Protein AF-A0A9J5W4I5-F1 (afdb_monomer_lite)

pLDDT: mean 92.78, std 10.87, range [41.66, 98.69]

Foldseek 3Di:
DDDDPDDDDDPDDDDLDDPPPAPAPDWDQKEKDDLDVQKMKMWIWGHPDVLFQGIFIWMWMGDPNHIDHIDGQDHDGRKHKANWYWDQDPLSKIKIWIWIGRDPVPIWIWIWIDPPSSPHIDPIDTDPPPDNDDRHYDD

Secondary structure (DSSP, 8-state):
------PPPPS----SS-TT-SSSSEEEEEEEEEEETTEEEEEEEEESSTT-TT-EEEEEEEETTEEPPPEEEE--TT--EEEEEEEE-TTS-EEEEEEESSSGGG-EEEEEEESSSSSS-PPPEEPPTT-----S---

Organism: Solanum commersonii (NCBI:txid4109)

InterPro domains:
  IPR011040 Sialidase [PF13088] (39-138)
  IPR036278 Sialidase superfamily [SSF50939] (15-137)

Sequence (139 aa):
MKSSNQTWDPLVKEFTFAANSAPFSNCHASTIVEVNKDHFLVAYFGGTVEGAPDVKIWVQTFKDGHWTAPVIADEQFNVPMWNPVLFKLPSSEILLFYKIGQEVQKWSGCLKRSYDGGVTWTKREQLPPGILGPIKNKA

Radius of gyration: 16.41 Å; chains: 1; bounding box: 36×35×59 Å

Structure (mmCIF, N/CA/C/O backbone):
data_AF-A0A9J5W4I5-F1
#
_entry.id   AF-A0A9J5W4I5-F1
#
loop_
_atom_site.group_PDB
_atom_site.id
_atom_site.type_symbol
_atom_site.label_atom_id
_atom_site.label_alt_id
_atom_site.label_comp_id
_atom_site.label_asym_id
_atom_site.label_entity_id
_atom_site.label_seq_id
_atom_site.pdbx_PDB_ins_code
_atom_site.Cartn_x
_atom_site.Cartn_y
_atom_site.Cartn_z
_atom_site.occupancy
_atom_site.B_iso_or_equiv
_atom_site.auth_seq_id
_atom_site.auth_comp_id
_atom_site.auth_asym_id
_atom_site.auth_atom_id
_atom_site.pdbx_PDB_model_num
ATOM 1 N N . MET A 1 1 ? 15.182 -12.366 44.248 1.00 49.91 1 MET A N 1
ATOM 2 C CA . MET A 1 1 ? 14.075 -13.085 43.581 1.00 49.91 1 MET A CA 1
ATOM 3 C C . MET A 1 1 ? 13.396 -12.157 42.582 1.00 49.91 1 MET A C 1
ATOM 5 O O . MET A 1 1 ? 12.718 -11.238 43.012 1.00 49.91 1 MET A O 1
ATOM 9 N N . LYS A 1 2 ? 13.595 -12.372 41.278 1.00 47.16 2 LYS A N 1
ATOM 10 C CA . LYS A 1 2 ? 12.649 -12.011 40.207 1.00 47.16 2 LYS A CA 1
ATOM 11 C C . LYS A 1 2 ? 12.810 -13.063 39.114 1.00 47.16 2 LYS A C 1
ATOM 13 O O . LYS A 1 2 ? 13.539 -12.885 38.149 1.00 47.16 2 LYS A O 1
ATOM 18 N N . SER A 1 3 ? 12.209 -14.216 39.371 1.00 58.78 3 SER A N 1
ATOM 19 C CA . SER A 1 3 ? 11.923 -15.217 38.358 1.00 58.78 3 SER A CA 1
ATOM 20 C C . SER A 1 3 ? 10.584 -14.860 37.721 1.00 58.78 3 SER A C 1
ATOM 22 O O . SER A 1 3 ? 9.549 -14.973 38.371 1.00 58.78 3 SER A O 1
ATOM 24 N N . SER A 1 4 ? 10.602 -14.463 36.458 1.00 60.47 4 SER A N 1
ATOM 25 C CA . SER A 1 4 ? 9.494 -14.748 35.549 1.00 60.47 4 SER A CA 1
ATOM 26 C C . SER A 1 4 ? 10.012 -14.652 34.122 1.00 60.47 4 SER A C 1
ATOM 28 O O . SER A 1 4 ? 10.119 -13.562 33.562 1.00 60.47 4 SER A O 1
ATOM 30 N N . ASN A 1 5 ? 10.332 -15.805 33.536 1.00 64.31 5 ASN A N 1
ATOM 31 C CA . ASN A 1 5 ? 10.318 -15.954 32.087 1.00 64.31 5 ASN A CA 1
ATOM 32 C C . ASN A 1 5 ? 8.854 -15.809 31.659 1.00 64.31 5 ASN A C 1
ATOM 34 O O . ASN A 1 5 ? 8.122 -16.793 31.631 1.00 64.31 5 ASN A O 1
ATOM 38 N N . GLN A 1 6 ? 8.393 -14.577 31.446 1.00 72.00 6 GLN A N 1
ATOM 39 C CA . GLN A 1 6 ? 7.037 -14.341 30.974 1.00 72.00 6 GLN A CA 1
ATOM 40 C C . GLN A 1 6 ? 7.011 -14.630 29.474 1.00 72.00 6 GLN A C 1
ATOM 42 O O . GLN A 1 6 ? 7.556 -13.873 28.672 1.00 72.00 6 GLN A O 1
ATOM 47 N N . THR A 1 7 ? 6.436 -15.771 29.114 1.00 80.69 7 THR A N 1
ATOM 48 C CA . THR A 1 7 ? 6.152 -16.136 27.728 1.00 80.69 7 THR A CA 1
ATOM 49 C C . THR A 1 7 ? 4.876 -15.428 27.292 1.00 80.69 7 THR A C 1
ATOM 51 O O . THR A 1 7 ? 3.853 -15.510 27.968 1.00 80.69 7 THR A O 1
ATOM 54 N N . TRP A 1 8 ? 4.954 -14.687 26.190 1.00 86.00 8 TRP A N 1
ATOM 55 C CA . TRP A 1 8 ? 3.797 -14.064 25.557 1.00 86.00 8 TRP A CA 1
ATOM 56 C C . TRP A 1 8 ? 3.255 -15.010 24.494 1.00 86.00 8 TRP A C 1
ATOM 58 O O . TRP A 1 8 ? 3.959 -15.305 23.528 1.00 86.00 8 TRP A O 1
ATOM 68 N N . ASP A 1 9 ? 2.012 -15.447 24.665 1.00 90.31 9 ASP A N 1
ATOM 69 C CA . ASP A 1 9 ? 1.298 -16.215 23.652 1.00 90.31 9 ASP A CA 1
ATOM 70 C C . ASP A 1 9 ? 0.420 -15.279 22.804 1.00 90.31 9 ASP A C 1
ATOM 72 O O . ASP A 1 9 ? -0.198 -14.355 23.347 1.00 90.31 9 ASP A O 1
ATOM 76 N N . PRO A 1 10 ? 0.347 -15.475 21.474 1.00 89.19 10 PRO A N 1
ATOM 77 C CA . PRO A 1 10 ? -0.577 -14.723 20.635 1.00 89.19 10 PRO A CA 1
ATOM 78 C C . PRO A 1 10 ? -2.026 -14.934 21.091 1.00 89.19 10 PRO A C 1
ATOM 80 O O . PRO A 1 10 ? -2.492 -16.069 21.155 1.00 89.19 10 PRO A O 1
ATOM 83 N N . LEU A 1 11 ? -2.755 -13.842 21.352 1.00 90.69 11 LEU A N 1
ATOM 84 C CA . LEU A 1 11 ? -4.187 -13.906 21.671 1.00 90.69 11 LEU A CA 1
ATOM 85 C C . LEU A 1 11 ? -5.011 -14.391 20.469 1.00 90.69 11 LEU A C 1
ATOM 87 O O . LEU A 1 11 ? -5.944 -15.172 20.625 1.00 90.69 11 LEU A O 1
ATOM 91 N N . VAL A 1 12 ? -4.656 -13.926 19.269 1.00 90.94 12 VAL A N 1
ATOM 92 C CA . VAL A 1 12 ? -5.299 -14.287 18.001 1.00 90.94 12 VAL A CA 1
ATOM 93 C C . VAL A 1 12 ? -4.218 -14.501 16.947 1.00 90.94 12 VAL A C 1
ATOM 95 O O . VAL A 1 12 ? -3.254 -13.738 16.862 1.00 90.94 12 VAL A O 1
ATOM 98 N N . LYS A 1 13 ? -4.387 -15.545 16.133 1.00 92.31 13 LYS A N 1
ATOM 99 C CA . LYS A 1 13 ? -3.597 -15.793 14.928 1.00 92.31 13 LYS A CA 1
ATOM 100 C C . LYS A 1 13 ? -4.526 -16.296 13.834 1.00 92.31 13 LYS A C 1
ATOM 102 O O . LYS A 1 13 ? -5.138 -17.349 13.978 1.00 92.31 13 LYS A O 1
ATOM 107 N N . GLU A 1 14 ? -4.583 -15.565 12.736 1.00 93.44 14 GLU A N 1
ATOM 108 C CA . GLU A 1 14 ? -5.423 -15.887 11.589 1.00 93.44 14 GLU A CA 1
ATOM 109 C C . GLU A 1 14 ? -4.740 -15.464 10.286 1.00 93.44 14 GLU A C 1
ATOM 111 O O . GLU A 1 14 ? -3.755 -14.721 10.293 1.00 93.44 14 GLU A O 1
ATOM 116 N N . PHE A 1 15 ? -5.260 -15.956 9.165 1.00 94.38 15 PHE A N 1
ATOM 117 C CA . PHE A 1 15 ? -4.899 -15.453 7.847 1.00 94.38 15 PHE A CA 1
ATOM 118 C C . PHE A 1 15 ? -5.845 -14.318 7.459 1.00 94.38 15 PHE A C 1
ATOM 120 O O . PHE A 1 15 ? -7.044 -14.402 7.709 1.00 94.38 15 PHE A O 1
ATOM 127 N N . THR A 1 16 ? -5.325 -13.292 6.786 1.00 95.06 16 THR A N 1
ATOM 128 C CA . THR A 1 16 ? -6.144 -12.167 6.306 1.00 95.06 16 THR A CA 1
ATOM 129 C C . THR A 1 16 ? -6.951 -12.512 5.048 1.00 95.06 16 THR A C 1
ATOM 131 O O . THR A 1 16 ? -7.820 -11.750 4.636 1.00 95.06 16 THR A O 1
ATOM 134 N N . PHE A 1 17 ? -6.673 -13.647 4.407 1.00 94.06 17 PHE A N 1
ATOM 135 C CA . PHE A 1 17 ? -7.412 -14.194 3.269 1.00 94.06 17 PHE A CA 1
ATOM 136 C C . PHE A 1 17 ? -7.250 -15.718 3.220 1.00 94.06 17 PHE A C 1
ATOM 138 O O . PHE A 1 17 ? -6.320 -16.278 3.804 1.00 94.06 17 PHE A O 1
ATOM 145 N N . ALA A 1 18 ? -8.152 -16.406 2.521 1.00 91.94 18 ALA A N 1
ATOM 146 C CA . ALA A 1 18 ? -8.085 -17.854 2.377 1.00 91.94 18 ALA A CA 1
ATOM 147 C C . ALA A 1 18 ? -6.888 -18.284 1.509 1.00 91.94 18 ALA A C 1
ATOM 149 O O . ALA A 1 18 ? -6.431 -17.564 0.617 1.00 91.94 18 ALA A O 1
ATOM 150 N N . ALA A 1 19 ? -6.389 -19.498 1.745 1.00 87.81 19 ALA A N 1
ATOM 151 C CA . ALA A 1 19 ? -5.340 -20.069 0.909 1.00 87.81 19 ALA A CA 1
ATOM 152 C C . ALA A 1 19 ? -5.789 -20.097 -0.564 1.00 87.81 19 ALA A C 1
ATOM 154 O O . ALA A 1 19 ? -6.898 -20.530 -0.871 1.00 87.81 19 ALA A O 1
ATOM 155 N N . ASN A 1 20 ? -4.914 -19.644 -1.465 1.00 88.38 20 ASN A N 1
ATOM 156 C CA . ASN A 1 20 ? -5.156 -19.567 -2.911 1.00 88.38 20 ASN A CA 1
ATOM 157 C C . ASN A 1 20 ? -6.306 -18.636 -3.349 1.00 88.38 20 ASN A C 1
ATOM 159 O O . ASN A 1 20 ? -6.745 -18.729 -4.492 1.00 88.38 20 ASN A O 1
ATOM 163 N N . SER A 1 21 ? -6.794 -17.733 -2.486 1.00 93.38 21 SER A N 1
ATOM 164 C CA . SER A 1 21 ? -7.811 -16.739 -2.870 1.00 93.38 21 SER A CA 1
ATOM 165 C C . SER A 1 21 ? -7.235 -15.361 -3.207 1.00 93.38 21 SER A C 1
ATOM 167 O O . SER A 1 21 ? -7.980 -14.465 -3.601 1.00 93.38 21 SER A O 1
ATOM 169 N N . ALA A 1 22 ? -5.935 -15.151 -2.991 1.00 93.88 22 ALA A N 1
ATOM 170 C CA . ALA A 1 22 ? -5.287 -13.873 -3.248 1.00 93.88 22 ALA A CA 1
ATOM 171 C C . ALA A 1 22 ? -5.071 -13.642 -4.757 1.00 93.88 22 ALA A C 1
ATOM 173 O O . ALA A 1 22 ? -4.780 -14.586 -5.489 1.00 93.88 22 ALA A O 1
ATOM 174 N N . PRO A 1 23 ? -5.135 -12.385 -5.232 1.00 94.75 23 PRO A N 1
ATOM 175 C CA . PRO A 1 23 ? -4.906 -12.039 -6.638 1.00 94.75 23 PRO A CA 1
ATOM 176 C C . PRO A 1 23 ? -3.418 -12.051 -7.048 1.00 94.75 23 PRO A C 1
ATOM 178 O O . PRO A 1 23 ? -3.071 -11.594 -8.133 1.00 94.75 23 PRO A O 1
ATOM 181 N N . PHE A 1 24 ? -2.529 -12.533 -6.179 1.00 95.81 24 PHE A N 1
ATOM 182 C CA . PHE A 1 24 ? -1.081 -12.588 -6.365 1.00 95.81 24 PHE A CA 1
ATOM 183 C C . PHE A 1 24 ? -0.544 -13.936 -5.875 1.00 95.81 24 PHE A C 1
ATOM 185 O O . PHE A 1 24 ? -1.130 -14.567 -4.998 1.00 95.81 24 PHE A O 1
ATOM 192 N N . SER A 1 25 ? 0.599 -14.360 -6.420 1.00 96.19 25 SER A N 1
ATOM 193 C CA . SER A 1 25 ? 1.271 -15.598 -5.992 1.00 96.19 25 SER A CA 1
ATOM 194 C C . SER A 1 25 ? 2.212 -15.371 -4.809 1.00 96.19 25 SER A C 1
ATOM 196 O O . SER A 1 25 ? 2.484 -16.297 -4.052 1.00 96.19 25 SER A O 1
ATOM 198 N N . ASN A 1 26 ? 2.700 -14.138 -4.639 1.00 95.81 26 ASN A N 1
ATOM 199 C CA . ASN A 1 26 ? 3.625 -13.758 -3.578 1.00 95.81 26 ASN A CA 1
ATOM 200 C C . ASN A 1 26 ? 3.230 -12.406 -2.973 1.00 95.81 26 ASN A C 1
ATOM 202 O O . ASN A 1 26 ? 2.826 -11.493 -3.695 1.00 95.81 26 ASN A O 1
ATOM 206 N N . CYS A 1 27 ? 3.405 -12.265 -1.658 1.00 96.12 27 CYS A N 1
ATOM 207 C CA . CYS A 1 27 ? 3.314 -10.992 -0.945 1.00 96.12 27 CYS A CA 1
ATOM 208 C C . CYS A 1 27 ? 4.379 -10.893 0.148 1.00 96.12 27 CYS A C 1
ATOM 210 O O . CYS A 1 27 ? 4.747 -11.903 0.749 1.00 96.12 27 CYS A O 1
ATOM 212 N N . HIS A 1 28 ? 4.861 -9.682 0.427 1.00 95.69 28 HIS A N 1
ATOM 213 C CA . HIS A 1 28 ? 5.939 -9.459 1.390 1.00 95.69 28 HIS A CA 1
ATOM 214 C C . HIS A 1 28 ? 5.898 -8.024 1.964 1.00 95.69 28 HIS A C 1
ATOM 216 O O . HIS A 1 28 ? 5.105 -7.182 1.536 1.00 95.69 28 HIS A O 1
ATOM 222 N N . ALA A 1 29 ? 6.729 -7.774 2.983 1.00 95.19 29 ALA A N 1
ATOM 223 C CA . ALA A 1 29 ? 6.864 -6.513 3.716 1.00 95.19 29 ALA A CA 1
ATOM 224 C C . ALA A 1 29 ? 5.533 -5.925 4.225 1.00 95.19 29 ALA A C 1
ATOM 226 O O . ALA A 1 29 ? 5.162 -4.802 3.881 1.00 95.19 29 ALA A O 1
ATOM 227 N N . SER A 1 30 ? 4.815 -6.687 5.055 1.00 95.88 30 SER A N 1
ATOM 228 C CA . SER A 1 30 ? 3.542 -6.248 5.625 1.00 95.88 30 SER A CA 1
ATOM 229 C C . SER A 1 30 ? 3.688 -5.188 6.725 1.00 95.88 30 SER A C 1
ATOM 231 O O . SER A 1 30 ? 4.606 -5.221 7.551 1.00 95.88 30 SER A O 1
ATOM 233 N N . THR A 1 31 ? 2.710 -4.296 6.803 1.00 97.12 31 THR A N 1
ATOM 234 C CA . THR A 1 31 ? 2.552 -3.261 7.831 1.00 97.12 31 THR A CA 1
ATOM 235 C C . THR A 1 31 ? 1.099 -3.235 8.304 1.00 97.12 31 THR A C 1
ATOM 237 O O . THR A 1 31 ? 0.204 -3.600 7.544 1.00 97.12 31 THR A O 1
ATOM 240 N N . ILE A 1 32 ? 0.858 -2.835 9.552 1.00 97.06 32 ILE A N 1
ATOM 241 C CA . ILE A 1 32 ? -0.479 -2.782 10.154 1.00 97.06 32 ILE A CA 1
ATOM 242 C C . ILE A 1 32 ? -0.629 -1.522 11.004 1.00 97.06 32 ILE A C 1
ATOM 244 O O . ILE A 1 32 ? 0.316 -1.102 11.675 1.00 97.06 32 ILE A O 1
ATOM 248 N N . VAL A 1 33 ? -1.821 -0.931 10.994 1.00 97.12 33 VAL A N 1
ATOM 249 C CA . VAL A 1 33 ? -2.229 0.114 11.941 1.00 97.12 33 VAL A CA 1
ATOM 250 C C . VAL A 1 33 ? -3.628 -0.169 12.467 1.00 97.12 33 VAL A C 1
ATOM 252 O O . VAL A 1 33 ? -4.493 -0.653 11.738 1.00 97.12 33 VAL A O 1
ATOM 255 N N . GLU A 1 34 ? -3.865 0.182 13.726 1.00 97.00 34 GLU A N 1
ATOM 256 C CA . GLU A 1 34 ? -5.216 0.286 14.267 1.00 97.00 34 GLU A CA 1
ATOM 257 C C . GLU A 1 34 ? -5.831 1.619 13.809 1.00 97.00 34 GLU A C 1
ATOM 259 O O . GLU A 1 34 ? -5.397 2.708 14.204 1.00 97.00 34 GLU A O 1
ATOM 264 N N . VAL A 1 35 ? -6.826 1.535 12.926 1.00 96.44 35 VAL A N 1
ATOM 265 C CA . VAL A 1 35 ? -7.576 2.686 12.410 1.00 96.44 35 VAL A CA 1
ATOM 266 C C . VAL A 1 35 ? -8.465 3.248 13.505 1.00 96.44 35 VAL A C 1
ATOM 268 O O . V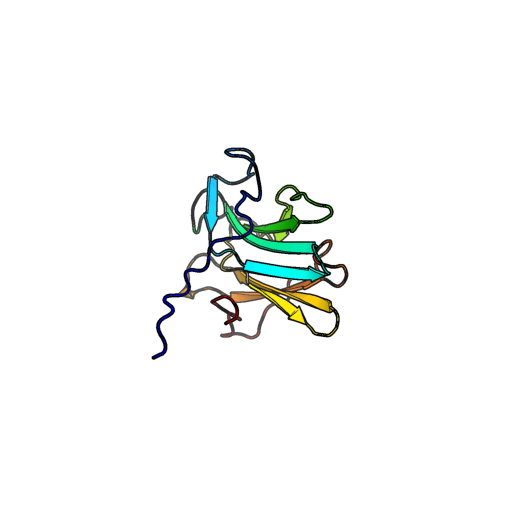AL A 1 35 ? -8.468 4.456 13.705 1.00 96.44 35 VAL A O 1
ATOM 271 N N . ASN A 1 36 ? -9.172 2.385 14.231 1.00 94.38 36 ASN A N 1
ATOM 272 C CA . ASN A 1 36 ? -9.981 2.657 15.421 1.00 94.38 36 ASN A CA 1
ATOM 273 C C . ASN A 1 36 ? -10.083 1.357 16.231 1.00 94.38 36 ASN A C 1
ATOM 275 O O . ASN A 1 36 ? -9.635 0.320 15.752 1.00 94.38 36 ASN A O 1
ATOM 279 N N . LYS A 1 37 ? -10.702 1.407 17.417 1.00 94.44 37 LYS A N 1
ATOM 280 C CA . LYS A 1 37 ? -10.923 0.215 18.244 1.00 94.44 37 LYS A CA 1
ATOM 281 C C . LYS A 1 37 ? -11.485 -0.941 17.404 1.00 94.44 37 LYS A C 1
ATOM 283 O O . LYS A 1 37 ? -12.526 -0.773 16.769 1.00 94.44 37 LYS A O 1
ATOM 288 N N . ASP A 1 38 ? -10.785 -2.074 17.420 1.00 93.75 38 ASP A N 1
ATOM 289 C CA . ASP A 1 38 ? -11.138 -3.314 16.708 1.00 93.75 38 ASP A CA 1
ATOM 290 C C . ASP A 1 38 ? -11.278 -3.153 15.174 1.00 93.75 38 ASP A C 1
ATOM 292 O O . ASP A 1 38 ? -11.924 -3.956 14.500 1.00 93.75 38 ASP A O 1
ATOM 296 N N . HIS A 1 39 ? -10.658 -2.113 14.608 1.00 96.06 39 HIS A N 1
ATOM 297 C CA . HIS A 1 39 ? -10.616 -1.827 13.178 1.00 96.06 39 HIS A CA 1
ATOM 298 C C . HIS A 1 39 ? -9.163 -1.637 12.739 1.00 96.06 39 HIS A C 1
ATOM 300 O O . HIS A 1 39 ? -8.526 -0.636 13.072 1.00 96.06 39 HIS A O 1
ATOM 306 N N . PHE A 1 40 ? -8.645 -2.575 11.948 1.00 97.75 40 PHE A N 1
ATOM 307 C CA . PHE A 1 40 ? -7.257 -2.571 11.490 1.00 97.75 40 PHE A CA 1
ATOM 308 C C . PHE A 1 40 ? -7.155 -2.390 9.982 1.00 97.75 40 PHE A C 1
ATOM 310 O O . PHE A 1 40 ? -8.010 -2.835 9.223 1.00 97.75 40 PHE A O 1
ATOM 317 N N . LEU A 1 41 ? -6.065 -1.768 9.551 1.00 98.50 41 LEU A N 1
ATOM 318 C CA . LEU A 1 41 ? -5.675 -1.666 8.154 1.00 98.50 41 LEU A CA 1
ATOM 319 C C . LEU A 1 41 ? -4.295 -2.291 8.004 1.00 98.50 41 LEU A C 1
ATOM 321 O O . LEU A 1 41 ? -3.367 -1.918 8.725 1.00 98.50 41 LEU A O 1
ATOM 325 N N . VAL A 1 42 ? -4.161 -3.212 7.057 1.00 98.06 42 VAL A N 1
ATOM 326 C CA . VAL A 1 42 ? -2.875 -3.792 6.666 1.00 98.06 42 VAL A CA 1
ATOM 327 C C . VAL A 1 42 ? -2.500 -3.342 5.267 1.00 98.06 42 VAL A C 1
ATOM 329 O O . VAL A 1 42 ? -3.372 -3.121 4.429 1.00 98.06 42 VAL A O 1
ATOM 332 N N . ALA A 1 43 ? -1.201 -3.236 5.010 1.00 98.25 43 ALA A N 1
ATOM 333 C CA . ALA A 1 43 ? -0.662 -3.081 3.668 1.00 98.25 43 ALA A CA 1
ATOM 334 C C . ALA A 1 43 ? 0.515 -4.029 3.454 1.00 98.25 43 ALA A C 1
ATOM 336 O O . ALA A 1 43 ? 1.224 -4.368 4.399 1.00 98.25 43 ALA A O 1
ATOM 337 N N . TYR A 1 44 ? 0.730 -4.441 2.214 1.00 97.94 44 TYR A N 1
ATOM 338 C CA . TYR A 1 44 ? 1.857 -5.264 1.771 1.00 97.94 44 TYR A CA 1
ATOM 339 C C . TYR A 1 44 ? 2.009 -5.092 0.258 1.00 97.94 44 TYR A C 1
ATOM 341 O O . TYR A 1 44 ? 1.075 -4.652 -0.418 1.00 97.94 44 TYR A O 1
ATOM 349 N N . PHE A 1 45 ? 3.180 -5.401 -0.294 1.00 97.75 45 PHE A N 1
ATOM 350 C CA . PHE A 1 45 ? 3.296 -5.504 -1.747 1.00 97.75 45 PHE A CA 1
ATOM 351 C C . PHE A 1 45 ? 3.045 -6.943 -2.185 1.00 97.75 45 PHE A C 1
ATOM 353 O O . PHE A 1 45 ? 3.307 -7.877 -1.426 1.00 97.75 45 PHE A O 1
ATOM 360 N N . GLY A 1 46 ? 2.538 -7.128 -3.401 1.00 97.94 46 GLY A N 1
ATOM 361 C CA . GLY A 1 46 ? 2.267 -8.458 -3.936 1.00 97.94 46 GLY A CA 1
ATOM 362 C C . GLY A 1 46 ? 2.106 -8.477 -5.449 1.00 97.94 46 GLY A C 1
ATOM 363 O O . GLY A 1 46 ? 1.640 -7.501 -6.040 1.00 97.94 46 GLY A O 1
ATOM 364 N N . GLY A 1 47 ? 2.505 -9.592 -6.056 1.00 97.94 47 GLY A N 1
ATOM 365 C CA . GLY A 1 47 ? 2.507 -9.826 -7.501 1.00 97.94 47 GLY A CA 1
ATOM 366 C C . GLY A 1 47 ? 2.913 -11.263 -7.834 1.00 97.94 47 GLY A C 1
ATOM 367 O O . GLY A 1 47 ? 2.818 -12.158 -6.985 1.00 97.94 47 GLY A O 1
ATOM 368 N N . THR A 1 48 ? 3.375 -11.493 -9.063 1.00 97.75 48 THR A N 1
ATOM 369 C CA . THR A 1 48 ? 3.839 -12.820 -9.498 1.00 97.75 48 THR A CA 1
ATOM 370 C C . THR A 1 48 ? 5.057 -13.278 -8.693 1.00 97.75 48 THR A C 1
ATOM 372 O O . THR A 1 48 ? 5.058 -14.370 -8.128 1.00 97.75 48 THR A O 1
ATOM 375 N N . VAL A 1 49 ? 6.079 -12.430 -8.586 1.00 96.88 49 VAL A N 1
ATOM 376 C CA . VAL A 1 49 ? 7.278 -12.638 -7.762 1.00 96.88 49 VAL A CA 1
ATOM 377 C C . VAL A 1 49 ? 7.809 -11.279 -7.311 1.00 96.88 49 VAL A C 1
ATOM 379 O O . VAL A 1 49 ? 7.466 -10.251 -7.893 1.00 96.88 49 VAL A O 1
ATOM 382 N N . GLU A 1 50 ? 8.619 -11.250 -6.258 1.00 95.44 50 GLU A N 1
ATOM 383 C CA . GLU A 1 50 ? 9.259 -10.022 -5.789 1.00 95.44 50 GLU A CA 1
ATOM 384 C C . GLU A 1 50 ? 10.026 -9.322 -6.931 1.00 95.44 50 GLU A C 1
ATOM 386 O O . GLU A 1 50 ? 10.825 -9.938 -7.634 1.00 95.44 50 GLU A O 1
ATOM 391 N N . GLY A 1 51 ? 9.729 -8.036 -7.145 1.00 95.06 51 GLY A N 1
ATOM 392 C CA . GLY A 1 51 ? 10.286 -7.223 -8.231 1.00 95.06 51 GLY A CA 1
ATOM 393 C C . GLY A 1 51 ? 9.685 -7.424 -9.617 1.00 95.06 51 GLY A C 1
ATOM 394 O O . GLY A 1 51 ? 10.090 -6.726 -10.545 1.00 95.06 51 GLY A O 1
ATOM 395 N N . ALA A 1 52 ? 8.704 -8.313 -9.779 1.00 97.19 52 ALA A N 1
ATOM 396 C CA . ALA A 1 52 ? 8.015 -8.454 -11.052 1.00 97.19 52 ALA A CA 1
ATOM 397 C C . ALA A 1 52 ? 7.255 -7.167 -11.434 1.00 97.19 52 ALA A C 1
ATOM 399 O O . ALA A 1 52 ? 6.749 -6.460 -10.559 1.00 97.19 52 ALA A O 1
ATOM 400 N N . PRO A 1 53 ? 7.108 -6.854 -12.733 1.00 97.25 53 PRO A N 1
ATOM 401 C CA . PRO A 1 53 ? 6.4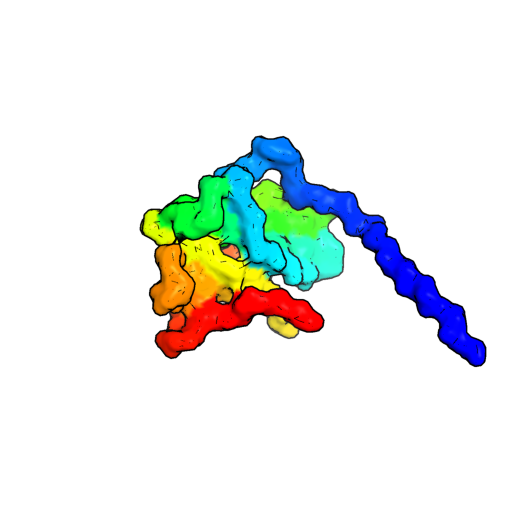80 -5.602 -13.1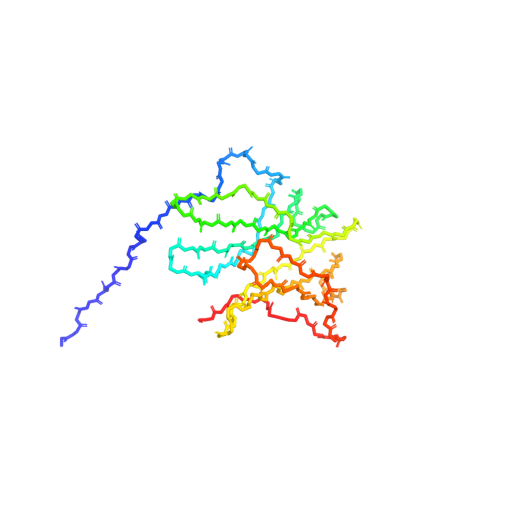58 1.00 97.25 53 PRO A CA 1
ATOM 402 C C . PRO A 1 53 ? 4.995 -5.455 -12.794 1.00 97.25 53 PRO A C 1
ATOM 404 O O . PRO A 1 53 ? 4.434 -4.372 -12.961 1.00 97.25 53 PRO A O 1
ATOM 407 N N . ASP A 1 54 ? 4.363 -6.533 -12.327 1.00 97.75 54 ASP A N 1
ATOM 408 C CA . ASP A 1 54 ? 2.985 -6.590 -11.849 1.00 97.75 54 ASP A CA 1
ATOM 409 C C . ASP A 1 54 ? 2.859 -6.432 -10.323 1.00 97.75 54 ASP A C 1
ATOM 411 O O . ASP A 1 54 ? 1.751 -6.544 -9.801 1.00 97.75 54 ASP A O 1
ATOM 415 N N . VAL A 1 55 ? 3.955 -6.177 -9.596 1.00 98.38 55 VAL A N 1
ATOM 416 C CA . VAL A 1 55 ? 3.916 -5.963 -8.143 1.00 98.38 55 VAL A CA 1
ATOM 417 C C . VAL A 1 55 ? 3.248 -4.629 -7.811 1.00 98.38 55 VAL A C 1
ATOM 419 O O . VAL A 1 55 ? 3.720 -3.559 -8.201 1.00 98.38 55 VAL A O 1
ATOM 422 N N . LYS A 1 56 ? 2.181 -4.701 -7.013 1.00 98.62 56 LYS A N 1
ATOM 423 C CA . LYS A 1 56 ? 1.358 -3.561 -6.572 1.00 98.62 56 LYS A CA 1
ATOM 424 C C . LYS A 1 56 ? 1.409 -3.404 -5.059 1.00 98.62 56 LYS A C 1
ATOM 426 O O . LYS A 1 56 ? 1.800 -4.337 -4.354 1.00 98.62 56 LYS A O 1
ATOM 431 N N . ILE A 1 57 ? 0.954 -2.256 -4.558 1.00 98.62 57 ILE A N 1
ATOM 432 C CA . ILE A 1 57 ? 0.648 -2.095 -3.133 1.00 98.62 57 ILE A CA 1
ATOM 433 C C . ILE A 1 57 ? -0.804 -2.497 -2.892 1.00 98.62 57 ILE A C 1
ATOM 435 O O . ILE A 1 57 ? -1.726 -1.909 -3.460 1.00 98.62 57 ILE A O 1
ATOM 439 N N . TRP A 1 58 ? -0.994 -3.477 -2.018 1.00 98.56 58 TRP A N 1
ATOM 440 C CA . TRP A 1 58 ? -2.292 -4.000 -1.616 1.00 98.56 58 TRP A CA 1
ATOM 441 C C . TRP A 1 58 ? -2.612 -3.576 -0.190 1.00 98.56 58 TRP A C 1
ATOM 443 O O . TRP A 1 58 ? -1.710 -3.448 0.640 1.00 98.56 58 TRP A O 1
ATOM 453 N N . VAL A 1 59 ? -3.899 -3.396 0.092 1.00 98.44 59 VAL A N 1
ATOM 454 C CA . VAL A 1 59 ? -4.419 -3.167 1.439 1.00 98.44 59 VAL A CA 1
ATOM 455 C C . VAL A 1 59 ? -5.605 -4.076 1.733 1.00 98.44 59 VAL A C 1
ATOM 457 O O . VAL A 1 59 ? -6.328 -4.490 0.824 1.00 98.44 59 VAL A O 1
ATOM 460 N N . GLN A 1 60 ? -5.802 -4.373 3.014 1.00 97.94 60 GLN A N 1
ATOM 461 C CA . GLN A 1 60 ? -7.004 -5.022 3.534 1.00 97.94 60 GLN A CA 1
ATOM 462 C C . GLN A 1 60 ? -7.425 -4.355 4.833 1.00 97.94 60 GLN A C 1
ATOM 464 O O . GLN A 1 60 ? -6.590 -3.863 5.597 1.00 97.94 60 GLN A O 1
ATOM 469 N N . THR A 1 61 ? -8.719 -4.405 5.102 1.00 97.94 61 THR A N 1
ATOM 470 C CA . THR A 1 61 ? -9.316 -3.870 6.317 1.00 97.94 61 THR A CA 1
ATOM 471 C C . THR A 1 61 ? -9.869 -5.019 7.141 1.00 97.94 61 THR A C 1
ATOM 473 O O . THR A 1 61 ? -10.589 -5.860 6.612 1.00 97.94 61 THR A O 1
ATOM 476 N N . PHE A 1 62 ? -9.561 -5.039 8.432 1.00 97.69 62 PHE A N 1
ATOM 477 C CA . PHE A 1 62 ? -10.300 -5.822 9.410 1.00 97.69 62 PHE A CA 1
ATOM 478 C C . PHE A 1 62 ? -11.304 -4.917 10.096 1.00 97.69 62 PHE A C 1
ATOM 480 O O . PHE A 1 62 ? -10.909 -3.926 10.710 1.00 97.69 62 PHE A O 1
ATOM 487 N N . LYS A 1 63 ? -12.586 -5.245 10.010 1.00 95.88 63 LYS A N 1
ATOM 488 C CA . LYS A 1 63 ? -13.648 -4.516 10.701 1.00 95.88 63 LYS A CA 1
ATOM 489 C C . LYS A 1 63 ? -14.802 -5.473 10.957 1.00 95.88 63 LYS A C 1
ATOM 491 O O . LYS A 1 63 ? -15.030 -6.375 10.162 1.00 95.88 63 LYS A O 1
ATOM 496 N N . ASP A 1 64 ? -15.514 -5.296 12.068 1.00 94.81 64 ASP A N 1
ATOM 497 C CA . ASP A 1 64 ? -16.686 -6.113 12.408 1.00 94.81 64 ASP A CA 1
ATOM 498 C C . ASP A 1 64 ? -16.370 -7.627 12.390 1.00 94.81 64 ASP A C 1
ATOM 500 O O . ASP A 1 64 ? -17.146 -8.447 11.897 1.00 94.81 64 ASP A O 1
ATOM 504 N N . GLY A 1 65 ? -15.182 -7.994 12.888 1.00 94.25 65 GLY A N 1
ATOM 505 C CA . GLY A 1 65 ? -14.753 -9.384 13.062 1.00 94.25 65 GLY A CA 1
ATOM 506 C C . GLY A 1 65 ? -14.284 -10.112 11.798 1.00 94.25 65 GLY A C 1
ATOM 507 O O . GLY A 1 65 ? -14.126 -11.329 11.851 1.00 94.25 65 GLY A O 1
ATOM 508 N N . HIS A 1 66 ? -14.084 -9.423 10.670 1.00 95.25 66 HIS A N 1
ATOM 509 C CA . HIS A 1 66 ? -13.666 -10.063 9.421 1.00 95.25 66 HIS A CA 1
ATOM 510 C C . HIS A 1 66 ? -12.704 -9.202 8.593 1.00 95.25 66 HIS A C 1
ATOM 512 O O . HIS A 1 66 ? -12.721 -7.973 8.662 1.00 95.25 66 HIS A O 1
ATOM 518 N N . TRP A 1 67 ? -11.882 -9.870 7.777 1.00 97.12 67 TRP A N 1
ATOM 519 C CA . TRP A 1 67 ? -10.999 -9.243 6.793 1.00 97.12 67 TRP A CA 1
ATOM 520 C C . TRP A 1 67 ? -11.710 -9.044 5.452 1.00 97.12 67 TRP A C 1
ATOM 522 O O . TRP A 1 67 ? -12.386 -9.943 4.949 1.00 97.12 67 TRP A O 1
ATOM 532 N N . THR A 1 68 ? -11.519 -7.880 4.835 1.00 96.44 68 THR A N 1
ATOM 533 C CA . THR A 1 68 ? -11.929 -7.631 3.449 1.00 96.44 68 THR A CA 1
ATOM 534 C C . THR A 1 68 ? -10.968 -8.290 2.460 1.00 96.44 68 THR A C 1
ATOM 536 O O . THR A 1 68 ? -9.809 -8.567 2.776 1.00 96.44 68 THR A O 1
ATOM 539 N N . ALA A 1 69 ? -11.428 -8.531 1.229 1.00 96.06 69 ALA A N 1
ATOM 540 C CA . ALA A 1 69 ? -10.549 -8.993 0.157 1.00 96.06 69 ALA A CA 1
ATOM 541 C C . ALA A 1 69 ? -9.447 -7.950 -0.148 1.00 96.06 69 ALA A C 1
ATOM 543 O O . ALA A 1 69 ? -9.700 -6.751 -0.006 1.00 96.06 69 ALA A O 1
ATOM 544 N N . PRO A 1 70 ? -8.245 -8.372 -0.592 1.00 97.25 70 PRO A N 1
ATOM 545 C CA . PRO A 1 70 ? -7.182 -7.452 -0.990 1.00 97.25 70 PRO A CA 1
ATOM 546 C C . PRO A 1 70 ? -7.638 -6.474 -2.071 1.00 97.25 70 PRO A C 1
ATOM 548 O O . PRO A 1 70 ? -8.120 -6.886 -3.126 1.00 97.25 70 PRO A O 1
ATOM 551 N N . VAL A 1 71 ? -7.421 -5.181 -1.834 1.00 97.56 71 VAL A N 1
ATOM 552 C CA . VAL A 1 71 ? -7.661 -4.121 -2.819 1.00 97.56 71 VAL A CA 1
ATOM 553 C C . VAL A 1 71 ? -6.366 -3.382 -3.131 1.00 97.56 71 VAL A C 1
ATOM 555 O O . VAL A 1 71 ? -5.475 -3.269 -2.288 1.00 97.56 71 VAL A O 1
ATOM 558 N N . ILE A 1 72 ? -6.242 -2.893 -4.361 1.00 98.38 72 ILE A N 1
ATOM 559 C CA . ILE A 1 72 ? -5.060 -2.152 -4.804 1.00 98.38 72 ILE A CA 1
ATOM 560 C C . ILE A 1 72 ? -5.118 -0.749 -4.196 1.00 98.38 72 ILE A C 1
ATOM 562 O O . ILE A 1 72 ? -6.032 0.019 -4.487 1.00 98.38 72 ILE A O 1
ATOM 566 N N . ALA A 1 73 ? -4.125 -0.400 -3.382 1.00 98.44 73 ALA A N 1
ATOM 567 C CA . ALA A 1 73 ? -3.930 0.974 -2.933 1.00 98.44 73 ALA A CA 1
ATOM 568 C C . ALA A 1 73 ? -3.155 1.787 -3.969 1.00 98.44 73 ALA A C 1
ATOM 570 O O . ALA A 1 73 ? -3.430 2.974 -4.140 1.00 98.44 73 ALA A O 1
ATOM 571 N N . ASP A 1 74 ? -2.195 1.175 -4.668 1.00 98.56 74 ASP A N 1
ATOM 572 C CA . ASP A 1 74 ? -1.489 1.817 -5.773 1.00 98.56 74 ASP A CA 1
ATOM 573 C C . ASP A 1 74 ? -0.889 0.812 -6.760 1.00 98.56 74 ASP A C 1
ATOM 575 O O . ASP A 1 74 ? -0.507 -0.297 -6.380 1.00 98.56 74 ASP A O 1
ATOM 579 N N . GLU A 1 75 ? -0.786 1.224 -8.024 1.00 98.12 75 GLU A N 1
ATOM 580 C CA . GLU A 1 75 ? -0.133 0.458 -9.086 1.00 98.12 75 GLU A CA 1
ATOM 581 C C . GLU A 1 75 ? 0.514 1.366 -10.139 1.00 98.12 75 GLU A C 1
ATOM 583 O O . GLU A 1 75 ? 0.230 2.563 -10.244 1.00 98.12 75 GLU A O 1
ATOM 588 N N . GLN A 1 76 ? 1.434 0.798 -10.910 1.00 97.56 76 GLN A N 1
ATOM 589 C CA . GLN A 1 76 ? 2.047 1.453 -12.052 1.00 97.56 76 GLN A CA 1
ATOM 590 C C . GLN A 1 76 ? 2.269 0.409 -13.135 1.00 97.56 76 GLN A C 1
ATOM 592 O O . GLN A 1 76 ? 2.801 -0.665 -12.870 1.00 97.56 76 GLN A O 1
ATOM 597 N N . PHE A 1 77 ? 1.887 0.740 -14.368 1.00 96.69 77 PHE A N 1
ATOM 598 C CA . PHE A 1 77 ? 2.099 -0.162 -15.491 1.00 96.69 77 PHE A CA 1
ATOM 599 C C . PHE A 1 77 ? 3.585 -0.496 -15.641 1.00 96.69 77 PHE A C 1
ATOM 601 O O . PHE A 1 77 ? 4.401 0.403 -15.855 1.00 96.69 77 PHE A O 1
ATOM 608 N N . ASN A 1 78 ? 3.903 -1.789 -15.555 1.00 96.38 78 ASN A N 1
ATOM 609 C CA . ASN A 1 78 ? 5.231 -2.346 -15.779 1.00 96.38 78 ASN A CA 1
ATOM 610 C C . ASN A 1 78 ? 6.325 -1.759 -14.861 1.00 96.38 78 ASN A C 1
ATOM 612 O O . ASN A 1 78 ? 7.477 -1.630 -15.278 1.00 96.38 78 ASN A O 1
ATOM 616 N N . VAL A 1 79 ? 5.975 -1.367 -13.628 1.00 97.44 79 VAL A N 1
ATOM 617 C CA . VAL A 1 79 ? 6.937 -0.877 -12.629 1.00 97.44 79 VAL A CA 1
ATOM 618 C C . VAL A 1 79 ? 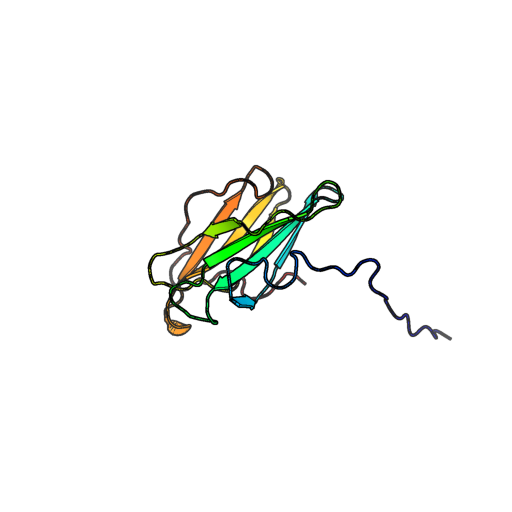6.566 -1.412 -11.240 1.00 97.44 79 VAL A C 1
ATOM 620 O O . VAL A 1 79 ? 5.498 -1.063 -10.737 1.00 97.44 79 VAL A O 1
ATOM 623 N N . PRO A 1 80 ? 7.446 -2.195 -10.589 1.00 97.88 80 PRO A N 1
ATOM 624 C CA . PRO A 1 80 ? 7.162 -2.765 -9.279 1.00 97.88 80 PRO A CA 1
ATOM 625 C C . PRO A 1 80 ? 7.135 -1.711 -8.170 1.00 97.88 80 PRO A C 1
ATOM 627 O O . PRO A 1 80 ? 7.838 -0.690 -8.215 1.00 97.88 80 PRO A O 1
ATOM 630 N N . MET A 1 81 ? 6.352 -2.019 -7.137 1.00 97.62 81 MET A N 1
ATOM 631 C CA . MET A 1 81 ? 6.229 -1.241 -5.907 1.00 97.62 81 MET A CA 1
ATOM 632 C C . MET A 1 81 ? 6.668 -2.033 -4.680 1.00 97.62 81 MET A C 1
ATOM 634 O O . MET A 1 81 ? 6.589 -3.256 -4.652 1.00 97.62 81 MET A O 1
ATOM 638 N N . TRP A 1 82 ? 7.121 -1.328 -3.644 1.00 97.00 82 TRP A N 1
ATOM 639 C CA . TRP A 1 82 ? 7.886 -1.953 -2.570 1.00 97.00 82 TRP A CA 1
ATOM 640 C C . TRP A 1 82 ? 7.613 -1.348 -1.202 1.00 97.00 82 TRP A C 1
ATOM 642 O O . TRP A 1 82 ? 7.392 -0.143 -1.064 1.00 97.00 82 TRP A O 1
ATOM 652 N N . ASN A 1 83 ? 7.777 -2.188 -0.180 1.00 96.38 83 ASN A N 1
ATOM 653 C CA . ASN A 1 83 ? 7.903 -1.830 1.233 1.00 96.38 83 ASN A CA 1
ATOM 654 C C . ASN A 1 83 ? 6.892 -0.765 1.696 1.00 96.38 83 ASN A C 1
ATOM 656 O O . ASN A 1 83 ? 7.325 0.343 2.059 1.00 96.38 83 ASN A O 1
ATOM 660 N N . PRO A 1 84 ? 5.579 -1.066 1.653 1.00 97.50 84 PRO A N 1
ATOM 661 C CA . PRO A 1 84 ? 4.571 -0.165 2.177 1.00 97.50 84 PRO A CA 1
ATOM 662 C C . PRO A 1 84 ? 4.701 -0.028 3.696 1.00 97.50 84 PRO A C 1
ATOM 664 O O . PRO A 1 84 ? 4.931 -1.002 4.408 1.00 97.50 84 PRO A O 1
ATOM 667 N N . VAL A 1 85 ? 4.531 1.190 4.198 1.00 97.69 85 VAL A N 1
ATOM 668 C CA . VAL A 1 85 ? 4.544 1.505 5.628 1.00 97.69 85 VAL A CA 1
ATOM 669 C C . VAL A 1 85 ? 3.362 2.409 5.937 1.00 97.69 85 VAL A C 1
ATOM 671 O O . VAL A 1 85 ? 3.261 3.516 5.400 1.00 97.69 85 VAL A O 1
ATOM 674 N N . LEU A 1 86 ? 2.486 1.936 6.823 1.00 97.81 86 LEU A N 1
ATOM 675 C CA . LEU A 1 86 ? 1.323 2.676 7.286 1.00 97.81 86 LEU A CA 1
ATOM 676 C C . LEU A 1 86 ? 1.677 3.509 8.522 1.00 97.81 86 LEU A C 1
ATOM 678 O O . LEU A 1 86 ? 2.340 3.051 9.458 1.00 97.81 86 LEU A O 1
ATOM 6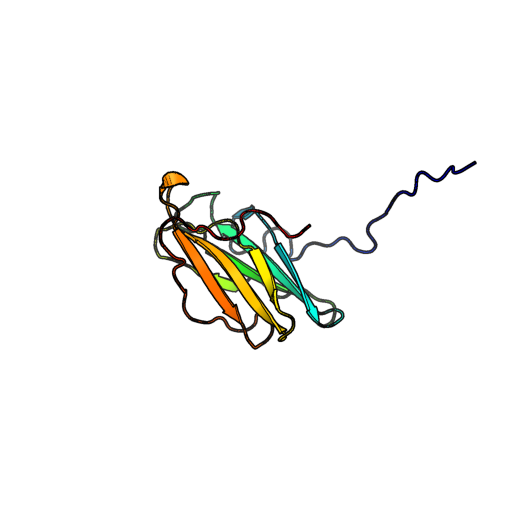82 N N . PHE A 1 87 ? 1.205 4.751 8.551 1.00 96.81 87 PHE A N 1
ATOM 683 C CA . PHE A 1 87 ? 1.362 5.641 9.694 1.00 96.81 87 PHE A CA 1
ATOM 684 C C . PHE A 1 87 ? 0.058 6.394 9.957 1.00 96.81 87 PHE A C 1
ATOM 686 O O . PHE A 1 87 ? -0.302 7.290 9.203 1.00 96.81 87 PHE A O 1
ATOM 693 N N . LYS A 1 88 ? -0.625 6.072 11.061 1.00 97.06 88 LYS A N 1
ATOM 694 C CA . LYS A 1 88 ? -1.744 6.877 11.565 1.00 97.06 88 LYS A CA 1
ATOM 695 C C . LYS A 1 88 ? -1.223 8.096 12.334 1.00 97.06 88 LYS A C 1
ATOM 697 O O . LYS A 1 88 ? -0.404 7.943 13.243 1.00 97.06 88 LYS A O 1
ATOM 702 N N . LEU A 1 89 ? -1.684 9.285 11.956 1.00 96.44 89 LEU A N 1
ATOM 703 C CA . LEU A 1 89 ? -1.433 10.549 12.648 1.00 96.44 89 LEU A CA 1
ATOM 704 C C . LEU A 1 89 ? -2.434 10.758 13.802 1.00 96.44 89 LEU A C 1
ATOM 706 O O . LEU A 1 89 ? -3.519 10.173 13.784 1.00 96.44 89 LEU A O 1
ATOM 710 N N . PRO A 1 90 ? -2.136 11.639 14.781 1.00 95.75 90 PRO A N 1
ATOM 711 C CA . PRO A 1 90 ? -3.096 12.016 15.825 1.00 95.75 90 PRO A CA 1
ATOM 712 C C . PRO A 1 90 ? -4.414 12.597 15.284 1.00 95.75 90 PRO A C 1
ATOM 714 O O . PRO A 1 90 ? -5.451 12.461 15.922 1.00 95.75 90 PRO A O 1
ATOM 717 N N . SER A 1 91 ? -4.393 13.193 14.087 1.00 96.31 91 SER A N 1
ATOM 718 C CA . SER A 1 91 ? -5.579 13.672 13.360 1.00 96.31 91 SER A CA 1
ATOM 719 C C . SER A 1 91 ? -6.453 12.552 12.778 1.00 96.31 91 SER A C 1
ATOM 721 O O . SER A 1 91 ? -7.468 12.839 12.155 1.00 96.31 91 SER A O 1
ATOM 723 N N . SER A 1 92 ? -6.069 11.284 12.956 1.00 95.94 92 SER A N 1
ATOM 724 C CA . SER A 1 92 ? -6.651 10.097 12.306 1.00 95.94 92 SER A CA 1
ATOM 725 C C . SER A 1 92 ? -6.426 9.988 10.794 1.00 95.94 92 SER A C 1
ATOM 727 O O . SER A 1 92 ? -6.867 9.013 10.191 1.00 95.94 92 SER A O 1
ATOM 729 N N . GLU A 1 93 ? -5.676 10.910 10.188 1.00 97.94 93 GLU A N 1
ATOM 730 C CA . GLU A 1 93 ? -5.150 10.729 8.833 1.00 97.94 93 GLU A CA 1
ATOM 731 C C . GLU A 1 93 ? -4.199 9.524 8.792 1.00 97.94 93 GLU A C 1
ATOM 733 O O . GLU A 1 93 ? -3.366 9.336 9.685 1.00 97.94 93 GLU A O 1
ATOM 738 N N . ILE A 1 94 ? -4.308 8.717 7.738 1.00 98.50 94 ILE A N 1
ATOM 739 C CA . ILE A 1 94 ? -3.424 7.580 7.490 1.00 98.50 94 ILE A CA 1
ATOM 740 C C . ILE A 1 94 ? -2.506 7.909 6.323 1.00 98.50 94 ILE A C 1
ATOM 742 O O . ILE A 1 94 ? -2.952 8.217 5.220 1.00 98.50 94 ILE A O 1
ATOM 746 N N . LEU A 1 95 ? -1.208 7.788 6.566 1.00 98.31 95 LEU A N 1
ATOM 747 C CA . LEU A 1 95 ? -0.165 7.900 5.560 1.00 98.31 95 LEU A CA 1
ATOM 748 C C . LEU A 1 95 ? 0.252 6.503 5.105 1.00 98.31 95 LEU A C 1
ATOM 750 O O . LEU A 1 95 ? 0.485 5.628 5.938 1.00 98.31 95 LEU A O 1
ATOM 754 N N . LEU A 1 96 ? 0.398 6.320 3.798 1.00 98.44 96 LEU A N 1
ATOM 755 C CA . LEU A 1 96 ? 0.960 5.128 3.175 1.00 98.44 96 LEU A CA 1
ATOM 756 C C . LEU A 1 96 ? 2.208 5.522 2.394 1.00 98.44 96 LEU A C 1
ATOM 758 O O . LEU A 1 96 ? 2.122 6.068 1.293 1.00 98.44 96 LEU A O 1
ATOM 762 N N . PHE A 1 97 ? 3.367 5.235 2.974 1.00 98.25 97 PHE A N 1
ATOM 763 C CA . PHE A 1 97 ? 4.653 5.394 2.307 1.00 98.25 97 PHE A CA 1
ATOM 764 C C . PHE A 1 97 ? 5.030 4.107 1.589 1.00 98.25 97 PHE A C 1
ATOM 766 O O . PHE A 1 97 ? 4.813 3.032 2.130 1.00 98.25 97 PHE A O 1
ATOM 773 N N . TYR A 1 98 ? 5.628 4.195 0.409 1.00 97.75 98 TYR A N 1
ATOM 774 C CA . TYR A 1 98 ? 6.131 3.041 -0.345 1.00 97.75 98 TYR A CA 1
ATOM 775 C C . TYR A 1 98 ? 7.218 3.500 -1.316 1.00 97.75 98 TYR A C 1
ATOM 777 O O . TYR A 1 98 ? 7.495 4.694 -1.434 1.00 97.75 98 TYR A O 1
ATOM 785 N N . LYS A 1 99 ? 7.865 2.553 -1.991 1.00 97.12 99 LYS A N 1
ATOM 786 C CA . LYS A 1 99 ? 8.839 2.840 -3.046 1.00 97.12 99 LYS A CA 1
ATOM 787 C C . LYS A 1 99 ? 8.329 2.324 -4.375 1.00 97.12 99 LYS A C 1
ATOM 789 O O . LYS A 1 99 ? 7.567 1.361 -4.422 1.00 97.12 99 LYS A O 1
ATOM 794 N N . ILE A 1 100 ? 8.785 2.953 -5.444 1.00 97.12 100 ILE A N 1
ATOM 795 C CA . ILE A 1 100 ? 8.504 2.556 -6.818 1.00 97.12 100 ILE A CA 1
ATOM 796 C C . ILE A 1 100 ? 9.805 2.533 -7.618 1.00 97.12 100 ILE A C 1
ATOM 798 O O . ILE A 1 100 ? 10.642 3.424 -7.467 1.00 97.12 100 ILE A O 1
ATOM 802 N N . GLY A 1 101 ? 9.979 1.516 -8.460 1.00 96.31 101 GLY A N 1
ATOM 803 C CA . GLY A 1 101 ? 11.130 1.399 -9.356 1.00 96.31 101 GLY A CA 1
ATOM 804 C C . GLY A 1 101 ? 11.637 -0.033 -9.491 1.00 96.31 101 GLY A C 1
ATOM 805 O O . GLY A 1 101 ? 11.484 -0.837 -8.578 1.00 96.31 101 GLY A O 1
ATOM 806 N N . GLN A 1 102 ? 12.254 -0.334 -10.634 1.00 92.94 102 GLN A N 1
ATOM 807 C CA . GLN A 1 102 ? 12.700 -1.684 -11.013 1.00 92.94 102 GLN A CA 1
ATOM 808 C C . GLN A 1 102 ? 13.804 -2.246 -10.108 1.00 92.94 102 GLN A C 1
ATOM 810 O O . GLN A 1 102 ? 13.799 -3.420 -9.762 1.00 92.94 102 GLN A O 1
ATOM 815 N N . GLU A 1 103 ? 14.747 -1.397 -9.710 1.00 87.62 103 GLU A N 1
ATOM 816 C CA . GLU A 1 103 ? 15.939 -1.787 -8.960 1.00 87.62 103 GLU A CA 1
ATOM 817 C C . GLU A 1 103 ? 16.109 -0.862 -7.759 1.00 87.62 103 GLU A C 1
ATOM 819 O O . GLU A 1 103 ? 15.759 0.320 -7.828 1.00 87.62 103 GLU A O 1
ATOM 824 N N . VAL A 1 104 ? 16.706 -1.380 -6.685 1.00 84.62 104 VAL A N 1
ATOM 825 C CA . VAL A 1 104 ? 16.881 -0.670 -5.407 1.00 84.62 104 VAL A CA 1
ATOM 826 C C . VAL A 1 104 ? 17.574 0.686 -5.585 1.00 84.62 104 VAL A C 1
ATOM 828 O O . VAL A 1 104 ? 17.201 1.660 -4.938 1.00 84.62 104 VAL A O 1
ATOM 831 N N . GLN A 1 105 ? 18.543 0.788 -6.501 1.00 86.00 105 GLN A N 1
ATOM 832 C CA . GLN A 1 105 ? 19.284 2.030 -6.764 1.00 86.00 105 GLN A CA 1
ATOM 833 C C . GLN A 1 105 ? 18.441 3.104 -7.469 1.00 86.00 105 GLN A C 1
ATOM 835 O O . GLN A 1 105 ? 18.801 4.278 -7.448 1.00 86.00 105 GLN A O 1
ATOM 840 N N . LYS A 1 106 ? 17.336 2.709 -8.110 1.00 88.94 106 LYS A N 1
ATOM 841 C CA . LYS A 1 106 ? 16.436 3.580 -8.883 1.00 88.94 106 LYS A CA 1
ATOM 842 C C . LYS A 1 106 ? 15.117 3.839 -8.159 1.00 88.94 106 LYS A C 1
ATOM 844 O O . LYS A 1 106 ? 14.199 4.413 -8.744 1.00 88.94 106 LYS A O 1
ATOM 849 N N . TRP A 1 107 ? 14.992 3.390 -6.911 1.00 94.88 107 TRP A N 1
ATOM 850 C CA . TRP A 1 107 ? 13.783 3.607 -6.139 1.00 94.88 107 TRP A CA 1
ATOM 851 C C . TRP A 1 107 ? 13.523 5.089 -5.909 1.00 94.88 107 TRP A C 1
ATOM 853 O O . TRP A 1 107 ? 14.409 5.865 -5.559 1.00 94.88 107 TRP A O 1
ATOM 863 N N . SER A 1 108 ? 12.259 5.451 -6.069 1.00 96.19 108 SER A N 1
ATOM 864 C CA . SER A 1 108 ? 11.708 6.736 -5.665 1.00 96.19 108 SER A CA 1
ATOM 865 C C . SER A 1 108 ? 10.743 6.506 -4.508 1.00 96.19 108 SER A C 1
ATOM 867 O O . SER A 1 108 ? 9.963 5.553 -4.531 1.00 96.19 108 SER A O 1
ATOM 869 N N . GLY A 1 109 ? 10.810 7.349 -3.478 1.00 97.75 109 GLY A N 1
ATOM 870 C CA . GLY A 1 109 ? 9.867 7.299 -2.365 1.00 97.75 109 GLY A CA 1
ATOM 871 C C . GLY A 1 109 ? 8.545 7.956 -2.738 1.00 97.75 109 GLY A C 1
ATOM 872 O O . GLY A 1 109 ? 8.528 9.017 -3.358 1.00 97.75 109 GLY A O 1
ATOM 873 N N . CYS A 1 110 ? 7.435 7.352 -2.347 1.00 98.12 110 CYS A N 1
ATOM 874 C CA . CYS A 1 110 ? 6.096 7.851 -2.621 1.00 98.12 110 CYS A CA 1
ATOM 875 C C . CYS A 1 110 ? 5.249 7.860 -1.351 1.00 98.12 110 CYS A C 1
ATOM 877 O O . CYS A 1 110 ? 5.509 7.115 -0.403 1.00 98.12 110 CYS A O 1
ATOM 879 N N . LEU A 1 111 ? 4.219 8.700 -1.359 1.00 98.38 111 LEU A N 1
ATOM 880 C CA . LEU A 1 111 ? 3.233 8.832 -0.298 1.00 98.38 111 LEU A CA 1
ATOM 881 C C . LEU A 1 111 ? 1.823 8.861 -0.896 1.00 98.38 111 LEU A C 1
ATOM 883 O O . LEU A 1 111 ? 1.583 9.477 -1.931 1.00 98.38 111 LEU A O 1
ATOM 887 N N . LYS A 1 112 ? 0.880 8.200 -0.232 1.00 98.69 112 LYS A N 1
ATOM 888 C CA . LYS A 1 112 ? -0.563 8.408 -0.402 1.00 98.69 112 LYS A CA 1
ATOM 889 C C . LYS A 1 112 ? -1.185 8.654 0.964 1.00 98.69 112 LYS A C 1
ATOM 891 O O . LYS A 1 112 ? -0.656 8.201 1.980 1.00 98.69 112 LYS A O 1
ATOM 896 N N . ARG A 1 113 ? -2.306 9.364 0.988 1.00 98.69 113 ARG A N 1
ATOM 897 C CA . ARG A 1 113 ? -3.023 9.723 2.214 1.00 98.69 113 ARG A CA 1
ATOM 898 C C . ARG A 1 113 ? -4.431 9.181 2.162 1.00 98.69 113 ARG A C 1
ATOM 900 O O . ARG A 1 113 ? -5.028 9.128 1.090 1.00 98.69 113 ARG A O 1
ATOM 907 N N . SER A 1 114 ? -4.958 8.829 3.317 1.00 98.56 114 SER A N 1
ATOM 908 C CA . SER A 1 114 ? -6.366 8.526 3.496 1.00 98.56 114 SER A CA 1
ATOM 909 C C . SER A 1 114 ? -6.916 9.330 4.666 1.00 98.56 114 SER A C 1
ATOM 911 O O . SER A 1 114 ? -6.293 9.427 5.726 1.00 98.56 114 SER A O 1
ATOM 913 N N . TYR A 1 115 ? -8.103 9.891 4.452 1.00 98.19 115 TYR A N 1
ATOM 914 C CA . TYR A 1 115 ? -8.859 10.663 5.439 1.00 98.19 115 TYR A CA 1
ATOM 915 C C . TYR A 1 115 ? -10.110 9.917 5.928 1.00 98.19 115 TYR A C 1
ATOM 917 O O . TYR A 1 115 ? -10.857 10.441 6.747 1.00 98.19 115 TYR A O 1
ATOM 925 N N . ASP A 1 116 ? -10.339 8.698 5.435 1.00 96.94 116 ASP A N 1
ATOM 926 C CA . ASP A 1 116 ? -11.528 7.879 5.693 1.00 96.94 116 ASP A CA 1
ATOM 927 C C . ASP A 1 116 ? -11.176 6.473 6.213 1.00 96.94 116 ASP A C 1
ATOM 929 O O . ASP A 1 116 ? -11.957 5.532 6.095 1.00 96.94 116 ASP A O 1
ATOM 933 N N . GLY A 1 117 ? -9.996 6.329 6.825 1.00 95.75 117 GLY A N 1
ATOM 934 C CA . GLY A 1 117 ? -9.578 5.082 7.468 1.00 95.75 117 GLY A CA 1
ATOM 935 C C . GLY A 1 117 ? -9.005 4.030 6.515 1.00 95.75 117 GLY A C 1
ATOM 936 O O . GLY A 1 117 ? -9.003 2.850 6.846 1.00 95.75 117 GLY A O 1
ATOM 937 N N . GLY A 1 118 ? -8.497 4.444 5.355 1.00 96.62 118 GLY A N 1
ATOM 938 C CA . GLY A 1 118 ? -7.880 3.571 4.354 1.00 96.62 118 GLY A CA 1
ATOM 939 C C . GLY A 1 118 ? -8.840 3.070 3.278 1.00 96.62 118 GLY A C 1
ATOM 940 O O . GLY A 1 118 ? -8.449 2.204 2.497 1.00 96.62 118 GLY A O 1
ATOM 941 N N . VAL A 1 119 ? -10.068 3.602 3.228 1.00 95.81 119 VAL A N 1
ATOM 942 C CA . VAL A 1 119 ? -11.082 3.224 2.231 1.00 95.81 119 VAL A CA 1
ATOM 943 C C . VAL A 1 119 ? -10.751 3.849 0.880 1.00 95.81 119 VAL A C 1
ATOM 945 O O . VAL A 1 119 ? -10.739 3.158 -0.138 1.00 95.81 119 VAL A O 1
ATOM 948 N N . THR A 1 120 ? -10.433 5.143 0.866 1.00 97.69 120 THR A N 1
ATOM 949 C CA . THR A 1 120 ? -9.953 5.849 -0.321 1.00 97.69 120 THR A CA 1
ATOM 950 C C . THR A 1 120 ? -8.582 6.460 -0.079 1.00 97.69 120 THR A C 1
ATOM 952 O O . THR A 1 120 ? -8.179 6.748 1.051 1.00 97.69 120 THR A O 1
ATOM 955 N N . TRP A 1 121 ? -7.848 6.647 -1.175 1.00 98.56 121 TRP A N 1
ATOM 956 C CA . TRP A 1 121 ? -6.496 7.184 -1.161 1.00 98.56 121 TRP A CA 1
ATOM 957 C C . TRP A 1 121 ? -6.378 8.376 -2.103 1.00 98.56 121 TRP A C 1
ATOM 959 O O . TRP A 1 121 ? -6.910 8.365 -3.215 1.00 98.56 121 TRP A O 1
ATOM 969 N N . THR A 1 122 ? -5.628 9.391 -1.680 1.00 98.69 122 THR A N 1
ATOM 970 C CA . THR A 1 122 ? -5.251 10.522 -2.532 1.00 98.69 122 THR A CA 1
ATOM 971 C C . THR A 1 122 ? -4.414 10.067 -3.729 1.00 98.69 122 THR A C 1
ATOM 973 O O . THR A 1 122 ? -3.947 8.929 -3.808 1.00 98.69 122 THR A O 1
ATOM 976 N N . LYS A 1 123 ? -4.183 10.972 -4.687 1.00 98.25 123 LYS A N 1
ATOM 977 C CA . LYS A 1 123 ? -3.178 10.743 -5.733 1.00 98.25 123 LYS A CA 1
ATOM 978 C C . LYS A 1 123 ? -1.788 10.566 -5.107 1.00 98.25 123 LYS A C 1
ATOM 980 O O . LYS A 1 123 ? -1.500 11.146 -4.065 1.00 98.25 123 LYS A O 1
ATOM 985 N N . ARG A 1 124 ? -0.933 9.785 -5.775 1.00 97.88 124 ARG A N 1
ATOM 986 C CA . ARG A 1 124 ? 0.474 9.589 -5.395 1.00 97.88 124 ARG A CA 1
ATOM 987 C C . ARG A 1 124 ? 1.198 10.935 -5.291 1.00 97.88 124 ARG A C 1
ATOM 989 O O . ARG A 1 124 ? 1.245 11.691 -6.258 1.00 97.88 124 ARG A O 1
ATOM 996 N N . GLU A 1 125 ? 1.810 11.177 -4.140 1.00 98.12 125 GLU A N 1
ATOM 997 C CA . GLU A 1 125 ? 2.765 12.251 -3.884 1.00 98.12 125 GLU A CA 1
ATOM 998 C C . GLU A 1 125 ? 4.186 11.690 -4.019 1.00 98.12 125 GLU A C 1
ATOM 1000 O O . GLU A 1 125 ? 4.533 10.681 -3.399 1.00 98.12 125 GLU A O 1
ATOM 1005 N N . GLN A 1 126 ? 5.018 12.334 -4.835 1.00 97.69 126 GLN A N 1
ATOM 1006 C CA . GLN A 1 126 ? 6.434 11.996 -4.954 1.00 97.69 126 GLN A CA 1
ATOM 1007 C C . GLN A 1 126 ? 7.197 12.638 -3.790 1.00 97.69 126 GLN A C 1
ATOM 1009 O O . GLN A 1 126 ? 7.113 13.850 -3.592 1.00 97.69 126 GLN A O 1
ATOM 1014 N N . LEU A 1 127 ? 7.945 11.843 -3.020 1.00 97.31 127 LEU A N 1
ATOM 1015 C CA . LEU A 1 127 ? 8.835 12.390 -1.996 1.00 97.31 127 LEU A CA 1
ATOM 1016 C C . LEU A 1 127 ? 10.015 13.125 -2.653 1.00 97.31 127 LEU A C 1
ATOM 1018 O O . LEU A 1 127 ? 10.365 12.801 -3.797 1.00 97.31 127 LEU A O 1
ATOM 1022 N N . PRO A 1 128 ? 10.645 14.087 -1.947 1.00 96.31 128 PRO A N 1
ATOM 1023 C CA . PRO A 1 128 ? 11.803 14.805 -2.466 1.00 96.31 128 PRO A CA 1
ATOM 1024 C C . PRO A 1 128 ? 12.910 13.859 -2.962 1.00 96.31 128 PRO A C 1
ATOM 1026 O O . PRO A 1 128 ? 13.086 12.776 -2.393 1.00 96.31 128 PRO A O 1
ATOM 1029 N N . PRO A 1 129 ? 13.687 14.251 -3.990 1.00 91.12 129 PRO A N 1
ATOM 1030 C CA . PRO A 1 129 ? 14.782 13.433 -4.503 1.00 91.12 129 PRO A CA 1
ATOM 1031 C C . PRO A 1 129 ? 15.732 12.960 -3.395 1.00 91.12 129 PRO A C 1
ATOM 1033 O O . PRO A 1 129 ? 16.115 13.734 -2.520 1.00 91.12 129 PRO A O 1
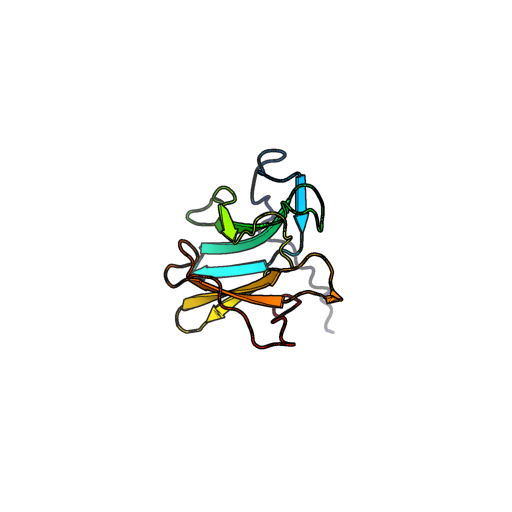ATOM 1036 N N . GLY A 1 130 ? 16.099 11.677 -3.429 1.00 90.88 130 GLY A N 1
ATOM 1037 C CA . GLY A 1 130 ? 16.948 11.044 -2.412 1.00 90.88 130 GLY A CA 1
ATOM 1038 C C . GLY A 1 130 ? 16.215 10.590 -1.143 1.00 90.88 130 GLY A C 1
ATOM 1039 O O . GLY A 1 130 ? 16.816 9.908 -0.316 1.00 90.88 130 GLY A O 1
ATOM 1040 N N . ILE A 1 131 ? 14.923 10.902 -0.987 1.00 94.44 131 ILE A N 1
ATOM 1041 C CA . ILE A 1 131 ? 14.116 10.476 0.162 1.00 94.44 131 ILE A CA 1
ATOM 1042 C C . ILE A 1 131 ? 13.219 9.297 -0.226 1.00 94.44 131 ILE A C 1
ATOM 1044 O O . ILE A 1 131 ? 12.299 9.426 -1.031 1.00 94.44 131 ILE A O 1
ATOM 1048 N N . LEU A 1 132 ? 13.454 8.138 0.395 1.00 92.62 132 LEU A N 1
ATOM 1049 C CA . LEU A 1 132 ? 12.662 6.915 0.177 1.00 92.62 132 LEU A CA 1
ATOM 1050 C C . LEU A 1 132 ? 11.495 6.747 1.160 1.00 92.62 132 LEU A C 1
ATOM 1052 O O . LEU A 1 132 ? 10.656 5.863 0.980 1.00 92.62 132 LEU A O 1
ATOM 1056 N N . GLY A 1 133 ? 11.450 7.569 2.208 1.00 91.94 133 GLY A N 1
ATOM 1057 C CA . GLY A 1 133 ? 10.539 7.375 3.332 1.00 91.94 133 GLY A CA 1
ATOM 1058 C C . GLY A 1 133 ? 10.962 6.211 4.247 1.00 91.94 133 GLY A C 1
ATOM 1059 O O . GLY A 1 133 ? 12.082 5.703 4.143 1.00 91.94 133 GLY A O 1
ATOM 1060 N N . PRO A 1 134 ? 10.093 5.791 5.180 1.00 90.62 134 PRO A N 1
ATOM 1061 C CA . PRO A 1 134 ? 10.397 4.726 6.136 1.00 90.62 134 PRO A CA 1
ATOM 1062 C C . PRO A 1 134 ? 10.604 3.373 5.440 1.00 90.62 134 PRO A C 1
ATOM 1064 O O . PRO A 1 134 ? 9.851 3.012 4.538 1.00 90.62 134 PRO A O 1
ATOM 1067 N N . ILE A 1 135 ? 11.617 2.606 5.859 1.00 76.00 135 ILE A N 1
ATOM 1068 C CA . ILE A 1 135 ? 11.974 1.300 5.262 1.00 76.00 135 ILE A CA 1
ATOM 1069 C C . ILE A 1 135 ? 11.509 0.113 6.125 1.00 76.00 135 ILE A C 1
ATOM 1071 O O . ILE A 1 135 ? 11.266 -0.962 5.586 1.00 76.00 135 ILE A O 1
ATOM 1075 N N . LYS A 1 136 ? 11.311 0.307 7.436 1.00 66.12 136 LYS A N 1
ATOM 1076 C CA . LYS A 1 136 ? 10.832 -0.717 8.379 1.00 66.12 136 LYS A CA 1
ATOM 1077 C C . LYS A 1 136 ? 9.678 -0.171 9.228 1.00 66.12 136 LYS A C 1
ATOM 1079 O O . LYS A 1 136 ? 9.569 1.043 9.402 1.00 66.12 136 LYS A O 1
ATOM 1084 N N . ASN A 1 137 ? 8.835 -1.076 9.735 1.00 56.41 137 ASN A N 1
ATOM 1085 C CA . ASN A 1 137 ? 7.747 -0.757 10.664 1.00 56.41 137 ASN A CA 1
ATOM 1086 C C . ASN A 1 137 ? 8.241 -0.024 11.919 1.00 56.41 137 ASN A C 1
ATOM 1088 O O . ASN A 1 137 ? 9.412 -0.118 12.295 1.00 56.41 137 ASN A O 1
ATOM 1092 N N . LYS A 1 138 ? 7.304 0.698 12.545 1.00 52.16 138 LYS A N 1
ATOM 1093 C CA . LYS A 1 138 ? 7.494 1.415 13.810 1.00 52.16 138 LYS A CA 1
ATOM 1094 C C . LYS A 1 138 ? 8.001 0.456 14.898 1.00 52.16 138 LYS A C 1
ATOM 1096 O O . LYS A 1 138 ? 7.598 -0.707 14.913 1.00 52.16 138 LYS A O 1
ATOM 1101 N N . ALA A 1 139 ? 8.892 0.959 15.751 1.00 41.66 139 ALA A N 1
ATOM 1102 C CA . ALA A 1 139 ? 9.224 0.328 17.027 1.00 41.66 139 ALA A CA 1
ATOM 1103 C C . ALA A 1 139 ? 8.067 0.495 18.019 1.00 41.66 139 ALA A C 1
ATOM 1105 O O . ALA A 1 139 ? 7.344 1.513 17.890 1.00 41.66 139 ALA A O 1
#